Protein AF-A0A7X9UHM3-F1 (afdb_monomer_lite)

Foldseek 3Di:
DWWAKKWKAFLVFQFTQDIRHTDDDPDDDDDPVRVCVVDVSNVVDDVVRIDMDGDGGCPCVVCVVQVWDFGGADNVVRHTDTDHPDPPPPPPPPDPPPDD

Sequence (100 aa):
MQIGAKIYYDTFTGNVIVNIGERSGNVVETTTEQDFVVYTELADRVPDTIDTIQLEFNQFKLDYEAGGVITRIDLETKEPLFSYPNSVQPKTQQEPCPRD

pLDDT: mean 82.2, std 14.28, range [38.94, 94.12]

Secondary structure (DSSP, 8-state):
-EE--EEEEETTT-BEEEEE--EESS--PPPHHHHHHH-HHHHTS-GGGEEEEEPPTTTTHHHHHTT-EEEEE-TTT--EEEE-S---------------

Radius of gyration: 17.75 Å; chains: 1; bounding box: 57×45×25 Å

Structure (mmCIF, N/CA/C/O backbone):
data_AF-A0A7X9UHM3-F1
#
_entry.id   AF-A0A7X9UHM3-F1
#
loop_
_atom_site.group_PDB
_atom_site.id
_atom_site.type_symbol
_atom_site.label_atom_id
_atom_site.label_alt_id
_atom_site.label_comp_id
_atom_site.label_asym_id
_atom_site.label_entity_id
_atom_site.label_seq_id
_atom_site.pdbx_PDB_ins_code
_atom_site.Cartn_x
_atom_site.Cartn_y
_atom_site.Cartn_z
_atom_site.occupancy
_atom_site.B_iso_or_equiv
_atom_site.auth_seq_id
_atom_site.auth_comp_id
_atom_site.auth_asym_id
_atom_site.auth_atom_id
_atom_site.pdbx_PDB_model_num
ATOM 1 N N . MET A 1 1 ? -12.818 15.275 -2.840 1.00 79.62 1 MET A N 1
ATOM 2 C CA . MET A 1 1 ? -12.207 14.472 -1.762 1.00 79.62 1 MET A CA 1
ATOM 3 C C . MET A 1 1 ? -10.779 14.140 -2.162 1.00 79.62 1 MET A C 1
ATOM 5 O O . MET A 1 1 ? -10.509 14.056 -3.358 1.00 79.62 1 MET A O 1
ATOM 9 N N . GLN A 1 2 ? -9.873 14.035 -1.197 1.00 83.06 2 GLN A N 1
ATOM 10 C CA . GLN A 1 2 ? -8.495 13.599 -1.413 1.00 83.06 2 GLN A CA 1
ATOM 11 C C . GLN A 1 2 ? -8.305 12.349 -0.566 1.00 83.06 2 GLN A C 1
ATOM 13 O O . GLN A 1 2 ? -8.513 12.405 0.642 1.00 83.06 2 GLN A O 1
ATOM 18 N N . ILE A 1 3 ? -8.012 11.231 -1.216 1.00 85.50 3 ILE A N 1
ATOM 19 C CA . ILE A 1 3 ? -7.857 9.928 -0.578 1.00 85.50 3 ILE A CA 1
ATOM 20 C C . ILE A 1 3 ? -6.465 9.450 -0.966 1.00 85.50 3 ILE A C 1
ATOM 22 O O . ILE A 1 3 ? -6.157 9.337 -2.158 1.00 85.50 3 ILE A O 1
ATOM 26 N N . GLY A 1 4 ? -5.608 9.238 0.028 1.00 86.88 4 GLY A N 1
ATOM 27 C CA . GLY A 1 4 ? -4.274 8.713 -0.230 1.00 86.88 4 GLY A CA 1
ATOM 28 C C . GLY A 1 4 ? -4.322 7.257 -0.686 1.00 86.88 4 GLY A C 1
ATOM 29 O O . GLY A 1 4 ? -5.384 6.627 -0.744 1.00 86.88 4 GLY A O 1
ATOM 30 N N . ALA A 1 5 ? -3.163 6.727 -1.053 1.00 89.38 5 ALA A N 1
ATOM 31 C CA . ALA A 1 5 ? -3.069 5.359 -1.534 1.00 89.38 5 ALA A CA 1
ATOM 32 C C . ALA A 1 5 ? -3.405 4.366 -0.413 1.00 89.38 5 ALA A C 1
ATOM 34 O O . ALA A 1 5 ? -3.034 4.570 0.744 1.00 89.38 5 ALA A O 1
ATOM 35 N N . LYS A 1 6 ? -4.089 3.281 -0.766 1.00 91.00 6 LYS A N 1
ATOM 36 C CA . LYS A 1 6 ? -4.370 2.176 0.148 1.00 91.00 6 LYS A CA 1
ATOM 37 C C . LYS A 1 6 ? -3.633 0.938 -0.326 1.00 91.00 6 LYS A C 1
ATOM 39 O O . LYS A 1 6 ? -3.758 0.540 -1.483 1.00 91.00 6 LYS A O 1
ATOM 44 N N . ILE A 1 7 ? -2.852 0.339 0.559 1.00 92.12 7 ILE A N 1
ATOM 45 C CA . ILE A 1 7 ? -1.950 -0.750 0.203 1.00 92.12 7 ILE A CA 1
ATOM 46 C C . ILE A 1 7 ? -2.270 -1.950 1.064 1.00 92.12 7 ILE A C 1
ATOM 48 O O 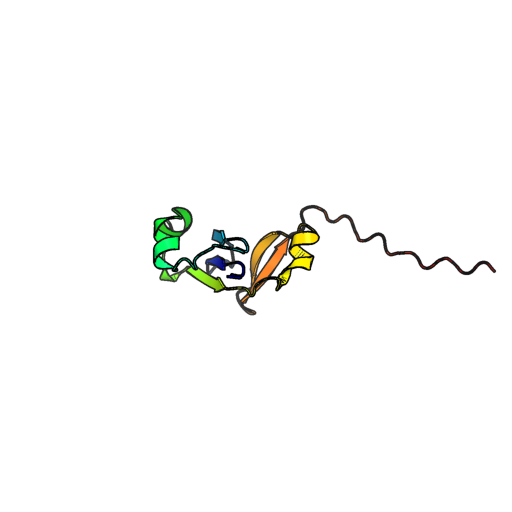. ILE A 1 7 ? -2.127 -1.901 2.283 1.00 92.12 7 ILE A O 1
ATOM 52 N N . TYR A 1 8 ? -2.665 -3.025 0.399 1.00 93.38 8 TYR A N 1
ATOM 53 C CA . TYR A 1 8 ? -2.865 -4.327 1.002 1.00 93.38 8 TYR A CA 1
ATOM 54 C C . TYR A 1 8 ? -1.600 -5.143 0.857 1.00 93.38 8 TYR A C 1
ATOM 56 O O . TYR A 1 8 ? -1.070 -5.294 -0.247 1.00 93.38 8 TYR A O 1
ATOM 64 N N . TYR A 1 9 ? -1.135 -5.694 1.965 1.00 94.12 9 TYR A N 1
ATOM 65 C CA . TYR A 1 9 ? 0.080 -6.482 2.005 1.00 94.12 9 TYR A CA 1
ATOM 66 C C . TYR A 1 9 ? -0.081 -7.684 2.925 1.00 94.12 9 TYR A C 1
ATOM 68 O O . TYR A 1 9 ? -0.918 -7.720 3.824 1.00 94.12 9 TYR A O 1
ATOM 76 N N . ASP A 1 10 ? 0.741 -8.686 2.663 1.00 94.00 10 ASP A N 1
ATOM 77 C CA . ASP A 1 10 ? 0.805 -9.908 3.443 1.00 94.00 10 ASP A CA 1
ATOM 78 C C . ASP A 1 10 ? 1.642 -9.675 4.711 1.00 94.00 10 ASP A C 1
ATOM 80 O O . ASP A 1 10 ? 2.808 -9.280 4.627 1.00 94.00 10 ASP A O 1
ATOM 84 N N . THR A 1 11 ? 1.068 -9.921 5.889 1.00 92.44 11 THR A N 1
ATOM 85 C CA . THR A 1 11 ? 1.718 -9.648 7.185 1.00 92.44 11 THR A CA 1
ATOM 86 C C . THR A 1 11 ? 2.866 -10.592 7.512 1.00 92.44 11 THR A C 1
ATOM 88 O O . THR A 1 11 ? 3.665 -10.290 8.394 1.00 92.44 11 THR A O 1
ATOM 91 N N . PHE A 1 12 ? 2.983 -11.719 6.809 1.00 91.19 12 PHE A N 1
ATOM 92 C CA . PHE A 1 12 ? 4.059 -12.687 7.017 1.00 91.19 12 PHE A CA 1
ATOM 93 C C . PHE A 1 12 ? 5.273 -12.375 6.151 1.00 91.19 12 PHE A C 1
ATOM 95 O O . PHE A 1 12 ? 6.410 -12.600 6.561 1.00 91.19 12 PHE A O 1
ATOM 102 N N . THR A 1 13 ? 5.043 -11.885 4.934 1.00 91.00 13 THR A N 1
ATOM 103 C CA . THR A 1 13 ? 6.100 -11.693 3.930 1.00 91.00 13 THR A CA 1
ATOM 104 C C . THR A 1 13 ? 6.407 -10.234 3.614 1.00 91.00 13 THR A C 1
ATOM 106 O O . THR A 1 13 ? 7.420 -9.963 2.958 1.00 91.00 13 THR A O 1
ATOM 109 N N . GLY A 1 14 ? 5.536 -9.308 4.024 1.00 91.25 14 GLY A N 1
ATOM 110 C CA . GLY A 1 14 ? 5.595 -7.893 3.661 1.00 91.25 14 GLY A CA 1
ATOM 111 C C . GLY A 1 14 ? 5.340 -7.642 2.175 1.00 91.25 14 GLY A C 1
ATOM 112 O O . GLY A 1 14 ? 5.621 -6.558 1.676 1.00 91.25 14 GLY A O 1
ATOM 113 N N . ASN A 1 15 ? 4.866 -8.635 1.418 1.00 93.06 15 ASN A N 1
ATOM 114 C CA . ASN A 1 15 ? 4.624 -8.462 -0.011 1.00 93.06 15 ASN A CA 1
ATOM 115 C C . ASN A 1 15 ? 3.324 -7.704 -0.243 1.00 93.06 15 ASN A C 1
ATOM 117 O O . ASN A 1 15 ? 2.284 -8.080 0.297 1.00 93.06 15 ASN A O 1
ATOM 121 N N . VAL A 1 16 ? 3.383 -6.671 -1.083 1.00 93.00 16 VAL A N 1
ATOM 122 C CA . VAL A 1 16 ? 2.182 -5.966 -1.529 1.00 93.00 16 VAL A CA 1
ATOM 123 C C . VAL A 1 16 ? 1.371 -6.896 -2.423 1.00 93.00 16 VAL A C 1
ATOM 125 O O . VAL A 1 16 ? 1.894 -7.461 -3.381 1.00 93.00 16 VAL A O 1
ATOM 128 N N . ILE A 1 17 ? 0.098 -7.055 -2.078 1.00 93.12 17 ILE A N 1
ATOM 129 C CA . ILE A 1 17 ? -0.879 -7.862 -2.809 1.00 93.12 17 ILE A CA 1
ATOM 130 C C . ILE A 1 17 ? -1.660 -6.943 -3.743 1.00 93.12 17 ILE A C 1
ATOM 132 O O . ILE A 1 17 ? -1.683 -7.159 -4.946 1.00 93.12 17 ILE A O 1
ATOM 136 N N . VAL A 1 18 ? -2.254 -5.879 -3.193 1.00 92.19 18 VAL A N 1
ATOM 137 C CA . VAL A 1 18 ? -3.029 -4.902 -3.964 1.00 92.19 18 VAL A CA 1
ATOM 138 C C . VAL A 1 18 ? -2.577 -3.499 -3.603 1.00 92.19 18 VAL A C 1
ATOM 140 O O . VAL A 1 18 ? -2.554 -3.120 -2.433 1.00 92.19 18 VAL A O 1
ATOM 143 N N . ASN A 1 19 ? -2.260 -2.705 -4.623 1.00 90.38 19 ASN A N 1
ATOM 144 C CA . ASN A 1 19 ? -1.990 -1.282 -4.478 1.00 90.38 19 ASN A CA 1
ATOM 145 C C . ASN A 1 19 ? -3.132 -0.479 -5.106 1.00 90.38 19 ASN A C 1
ATOM 147 O O . ASN A 1 19 ? -3.307 -0.456 -6.326 1.00 90.38 19 ASN A O 1
ATOM 151 N N . ILE A 1 20 ? -3.903 0.191 -4.257 1.00 88.75 20 ILE A N 1
ATOM 152 C CA . ILE A 1 20 ? -4.891 1.176 -4.662 1.00 88.75 20 ILE A CA 1
ATOM 153 C C . ILE A 1 20 ? -4.192 2.531 -4.661 1.00 88.75 20 ILE A C 1
ATOM 155 O O . ILE A 1 20 ? -4.017 3.144 -3.609 1.00 88.75 20 ILE A O 1
ATOM 159 N N . GLY A 1 21 ? -3.795 2.994 -5.846 1.00 83.94 21 GLY A N 1
ATOM 160 C CA . GLY A 1 21 ? -3.155 4.299 -6.010 1.00 83.94 21 GLY A CA 1
ATOM 161 C C . GLY A 1 21 ? -4.005 5.463 -5.487 1.00 83.94 21 GLY A C 1
ATOM 162 O O . GLY A 1 21 ? -5.203 5.327 -5.226 1.00 83.94 21 GLY A O 1
ATOM 163 N N . GLU A 1 22 ? -3.375 6.628 -5.347 1.00 86.00 22 GLU A N 1
ATOM 164 C CA . GLU A 1 22 ? -4.020 7.834 -4.823 1.00 86.00 22 GLU A CA 1
ATOM 165 C C . GLU A 1 22 ? -5.223 8.257 -5.676 1.00 86.00 22 GLU A C 1
ATOM 167 O O . GLU A 1 22 ? -5.203 8.211 -6.910 1.00 86.00 22 GLU A O 1
ATOM 172 N N . ARG A 1 23 ? -6.290 8.703 -5.012 1.00 84.81 23 ARG A N 1
ATOM 173 C CA . ARG A 1 23 ? -7.550 9.082 -5.654 1.00 84.81 23 ARG A CA 1
ATOM 174 C C . ARG A 1 23 ? -7.908 10.512 -5.269 1.00 84.81 23 ARG A C 1
ATOM 176 O O . ARG A 1 23 ? -7.959 10.873 -4.095 1.00 84.81 23 ARG A O 1
ATOM 183 N N . SER A 1 24 ? -8.206 11.341 -6.265 1.00 85.25 24 SER A N 1
ATOM 184 C CA . SER A 1 24 ? -8.608 12.733 -6.048 1.00 85.25 24 SER A CA 1
ATOM 185 C C . SER A 1 24 ? -9.807 13.124 -6.908 1.00 85.25 24 SER A C 1
ATOM 187 O O . SER A 1 24 ? -10.092 12.518 -7.939 1.00 85.25 24 SER A O 1
ATOM 189 N N . GLY A 1 25 ? -10.544 14.140 -6.454 1.00 83.88 25 GLY A N 1
ATOM 190 C CA . GLY A 1 25 ? -11.720 14.659 -7.153 1.00 83.88 25 GLY A CA 1
ATOM 191 C C . GLY A 1 25 ? -13.023 14.077 -6.613 1.00 83.88 25 GLY A C 1
ATOM 192 O O . GLY A 1 25 ? -13.279 14.156 -5.406 1.00 83.88 25 GLY A O 1
ATOM 193 N N . ASN A 1 26 ? -13.858 13.533 -7.502 1.00 81.19 26 ASN A N 1
ATOM 194 C CA . ASN A 1 26 ? -15.171 12.967 -7.177 1.00 81.19 26 ASN A CA 1
ATOM 195 C C . ASN A 1 26 ? -15.074 11.462 -6.880 1.00 81.19 26 ASN A C 1
ATOM 197 O O . ASN A 1 26 ? -15.693 10.633 -7.542 1.00 81.19 26 ASN A O 1
ATOM 201 N N . VAL A 1 27 ? -14.210 11.127 -5.927 1.00 79.19 27 VAL A N 1
ATOM 202 C CA . VAL A 1 27 ? -13.900 9.755 -5.518 1.00 79.19 27 VAL A CA 1
ATOM 203 C C . VAL A 1 27 ? -14.519 9.475 -4.154 1.00 79.19 27 VAL A C 1
ATOM 205 O O . VAL A 1 27 ? -14.646 10.385 -3.334 1.00 79.19 27 VAL A O 1
ATOM 208 N N . VAL A 1 28 ? -14.906 8.223 -3.930 1.00 80.31 28 VAL A N 1
ATOM 209 C CA . VAL A 1 28 ? -15.454 7.739 -2.659 1.00 80.31 28 VAL A CA 1
ATOM 210 C C . VAL A 1 28 ? -14.453 6.762 -2.061 1.00 80.31 28 VAL A C 1
ATOM 212 O O . VAL A 1 28 ? -13.836 5.981 -2.789 1.00 80.31 28 VAL A O 1
ATOM 215 N N . GLU A 1 29 ? -14.272 6.831 -0.746 1.00 77.88 29 GLU A N 1
ATOM 216 C CA . GLU A 1 29 ? -13.469 5.855 -0.019 1.00 77.88 29 GLU A CA 1
ATOM 217 C C . GLU A 1 29 ? -14.153 4.490 -0.098 1.00 77.88 29 GLU A C 1
ATOM 219 O O . GLU A 1 29 ? -15.306 4.339 0.306 1.00 77.88 29 GLU A O 1
ATOM 224 N N . THR A 1 30 ? -13.461 3.509 -0.674 1.00 81.62 30 THR A N 1
ATOM 225 C CA . THR A 1 30 ? -13.920 2.121 -0.655 1.00 81.62 30 THR A CA 1
ATOM 226 C C . THR A 1 30 ? -13.610 1.521 0.707 1.00 81.62 30 THR A C 1
ATOM 228 O O . THR A 1 30 ? -12.556 1.792 1.290 1.00 81.62 30 THR A O 1
ATOM 231 N N . THR A 1 31 ? -14.527 0.720 1.245 1.00 86.88 31 THR A N 1
ATOM 232 C CA . THR A 1 31 ? -14.254 -0.029 2.476 1.00 86.88 31 THR A CA 1
ATOM 233 C C . THR A 1 31 ? -13.412 -1.258 2.163 1.00 86.88 31 THR A C 1
ATOM 235 O O . THR A 1 31 ? -13.457 -1.788 1.053 1.00 86.88 31 THR A O 1
ATOM 238 N N . THR A 1 32 ? -12.681 -1.755 3.162 1.00 84.56 32 THR A N 1
ATOM 239 C CA . THR A 1 32 ? -11.897 -2.987 3.020 1.00 84.56 32 THR A CA 1
ATOM 240 C C . THR A 1 32 ? -12.749 -4.145 2.509 1.00 84.56 32 THR A C 1
ATOM 242 O O . THR A 1 32 ? -12.340 -4.842 1.594 1.00 84.56 32 THR A O 1
ATOM 245 N N . GLU A 1 33 ? -13.974 -4.303 3.006 1.00 86.06 33 GLU A N 1
ATOM 246 C CA . GLU A 1 33 ? -14.888 -5.350 2.536 1.00 86.06 33 GLU A CA 1
ATOM 247 C C . GLU A 1 33 ? -15.209 -5.230 1.039 1.00 86.06 33 GLU A C 1
ATOM 249 O O . GLU A 1 33 ? -15.211 -6.234 0.331 1.00 86.06 33 GLU A O 1
ATOM 254 N N . GLN A 1 34 ? -15.438 -4.013 0.531 1.00 88.00 34 GLN A N 1
ATOM 255 C CA . GLN A 1 34 ? -15.648 -3.800 -0.903 1.00 88.00 34 GLN A CA 1
ATOM 256 C C . GLN A 1 34 ? -14.392 -4.126 -1.706 1.00 88.00 34 GLN A C 1
ATOM 258 O O . GLN A 1 34 ? -14.489 -4.771 -2.747 1.00 88.00 34 GLN A O 1
ATOM 263 N N . ASP A 1 35 ? -13.224 -3.715 -1.217 1.00 87.75 35 ASP A N 1
ATOM 264 C CA . ASP A 1 35 ? -11.949 -3.997 -1.871 1.00 87.75 35 ASP A CA 1
ATOM 265 C C . ASP A 1 35 ? -11.707 -5.524 -1.946 1.00 87.75 35 ASP A C 1
ATOM 267 O O . ASP A 1 35 ? -11.387 -6.038 -3.015 1.00 87.75 35 ASP A O 1
ATOM 271 N N . PHE A 1 36 ? -11.986 -6.286 -0.883 1.00 87.31 36 PHE A N 1
ATOM 272 C CA . PHE A 1 36 ? -11.889 -7.757 -0.885 1.00 87.31 36 PHE A CA 1
ATOM 273 C C . PHE A 1 36 ? -12.841 -8.442 -1.877 1.00 87.31 36 PHE A C 1
ATOM 275 O O . PHE A 1 36 ? -12.522 -9.507 -2.402 1.00 87.31 36 PHE A O 1
ATOM 282 N N . VAL A 1 37 ? -14.005 -7.847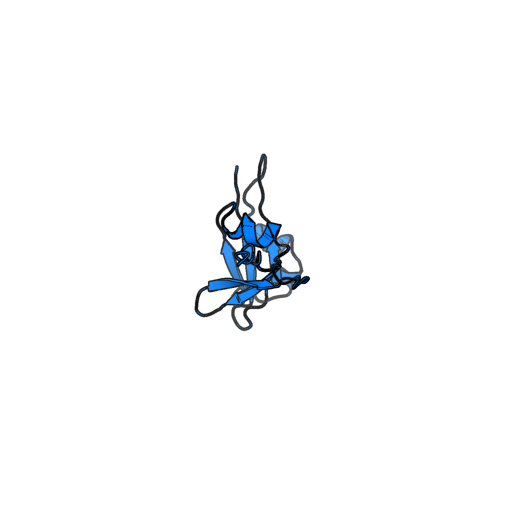 -2.152 1.00 88.56 37 VAL A N 1
ATOM 283 C CA . VAL A 1 37 ? -14.951 -8.363 -3.157 1.00 88.56 37 VAL A CA 1
ATOM 284 C C . VAL A 1 37 ? -14.489 -8.035 -4.578 1.00 88.56 37 VAL A C 1
ATOM 286 O O . VAL A 1 37 ? -14.702 -8.828 -5.495 1.00 88.56 37 VA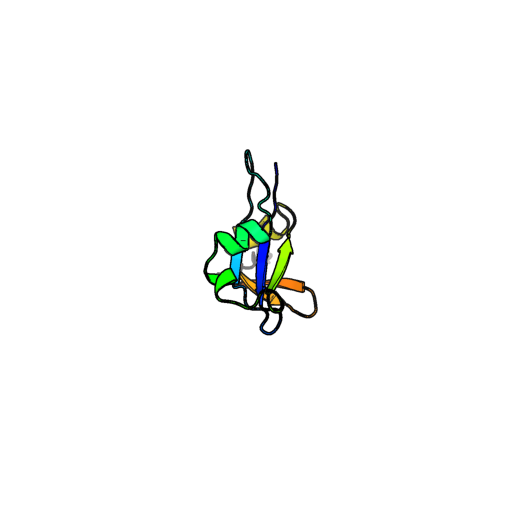L A O 1
ATOM 289 N N . VAL A 1 38 ? -13.875 -6.868 -4.777 1.00 89.50 38 VAL A N 1
ATOM 290 C CA . VAL A 1 38 ? -13.428 -6.393 -6.094 1.00 89.50 38 VAL A CA 1
ATOM 291 C C . VAL A 1 38 ? -12.125 -7.068 -6.527 1.00 89.50 38 VAL A C 1
ATOM 293 O O . VAL A 1 38 ? -11.994 -7.443 -7.692 1.00 89.50 38 VAL A O 1
ATOM 296 N N . TYR A 1 39 ? -11.165 -7.232 -5.615 1.00 89.88 39 TYR A N 1
ATOM 297 C CA . TYR A 1 39 ? -9.847 -7.781 -5.922 1.00 89.88 39 TYR A CA 1
ATOM 298 C C . TYR A 1 39 ? -9.767 -9.265 -5.569 1.00 89.88 39 TYR A C 1
ATOM 300 O O . TYR A 1 39 ? -9.635 -9.648 -4.407 1.00 89.88 39 TYR A O 1
ATOM 308 N N . THR A 1 40 ? -9.759 -10.114 -6.597 1.00 89.06 40 THR A N 1
ATOM 309 C CA . THR A 1 40 ? -9.631 -11.570 -6.433 1.00 89.06 40 THR A CA 1
ATOM 310 C C . THR A 1 40 ? -8.336 -11.970 -5.720 1.00 89.06 40 THR A C 1
ATOM 312 O O . THR A 1 40 ? -8.326 -12.957 -4.999 1.00 89.06 40 THR A O 1
ATOM 315 N N . GLU A 1 41 ? -7.264 -11.185 -5.856 1.00 90.12 41 GLU A N 1
ATOM 316 C CA . GLU A 1 41 ? -5.983 -11.422 -5.172 1.00 90.12 41 GLU A CA 1
ATOM 317 C C . GLU A 1 41 ? -6.101 -11.353 -3.643 1.00 90.12 41 GLU A C 1
ATOM 319 O O . GLU A 1 41 ? -5.393 -12.070 -2.939 1.00 90.12 41 GLU A O 1
ATOM 324 N N . LEU A 1 42 ? -7.014 -10.524 -3.124 1.00 89.06 42 LEU A N 1
ATOM 325 C CA . LEU A 1 42 ? -7.327 -10.479 -1.694 1.00 89.06 42 LEU A CA 1
ATOM 326 C C . LEU A 1 42 ? -8.218 -11.653 -1.292 1.00 89.06 42 LEU A C 1
ATOM 328 O O . LEU A 1 42 ? -8.015 -12.236 -0.232 1.00 89.06 42 LEU A O 1
ATOM 332 N N . ALA A 1 43 ? -9.174 -12.022 -2.148 1.00 86.50 43 ALA A N 1
ATOM 333 C CA . ALA A 1 43 ? -10.089 -13.135 -1.901 1.00 86.50 43 ALA A CA 1
ATOM 334 C C . ALA A 1 43 ? -9.403 -14.515 -1.925 1.00 86.50 43 ALA A C 1
ATOM 336 O O . ALA A 1 43 ? -9.867 -15.435 -1.256 1.00 86.50 43 ALA A O 1
ATOM 337 N N . ASP A 1 44 ? -8.310 -14.667 -2.677 1.00 88.44 44 ASP A N 1
ATOM 338 C CA . ASP A 1 44 ? -7.504 -15.897 -2.730 1.00 88.44 44 ASP A CA 1
ATOM 339 C C . ASP A 1 44 ? -6.653 -16.101 -1.460 1.00 88.44 44 ASP A C 1
ATOM 341 O O . ASP A 1 44 ? -6.151 -17.192 -1.185 1.00 88.44 44 ASP A O 1
ATOM 345 N N . ARG A 1 45 ? -6.497 -15.049 -0.649 1.00 88.56 45 ARG A N 1
ATOM 346 C CA . ARG A 1 45 ? -5.685 -15.036 0.569 1.00 88.56 45 ARG A CA 1
ATOM 347 C C . ARG A 1 45 ? -6.553 -15.087 1.822 1.00 88.56 45 ARG A C 1
ATOM 349 O O . ARG A 1 45 ? -7.751 -14.820 1.812 1.00 88.56 45 ARG A O 1
ATOM 356 N N . VAL A 1 46 ? -5.923 -15.436 2.941 1.00 87.50 46 VAL A N 1
ATOM 357 C CA . VAL A 1 46 ? -6.598 -15.466 4.239 1.00 87.50 46 VAL A CA 1
ATOM 358 C C . VAL A 1 46 ? -6.677 -14.030 4.774 1.00 87.50 46 VAL A C 1
ATOM 360 O O . VAL A 1 46 ? -5.641 -13.389 4.912 1.00 87.50 46 VAL A O 1
ATOM 363 N N . PRO A 1 47 ? -7.865 -13.501 5.111 1.00 84.69 47 PRO A N 1
ATOM 364 C CA . PRO A 1 47 ? -8.008 -12.112 5.559 1.00 84.69 47 PRO A CA 1
ATOM 365 C C . PRO A 1 47 ? -7.232 -11.816 6.850 1.00 84.69 47 PRO A C 1
ATOM 367 O O . PRO A 1 47 ? -6.774 -10.700 7.040 1.00 84.69 47 PRO A O 1
ATOM 370 N N . ASP A 1 48 ? -7.024 -12.826 7.699 1.00 88.88 48 ASP A N 1
ATOM 371 C CA . ASP A 1 48 ? -6.221 -12.731 8.928 1.00 88.88 48 ASP A CA 1
ATOM 372 C C . ASP A 1 48 ? -4.717 -12.514 8.650 1.00 88.88 48 ASP A C 1
ATOM 374 O O . ASP A 1 48 ? -3.972 -12.037 9.501 1.00 88.88 48 ASP A O 1
ATOM 378 N N . THR A 1 49 ? -4.256 -12.849 7.438 1.00 91.00 49 THR A N 1
ATOM 379 C CA . THR A 1 49 ? -2.854 -12.711 7.012 1.00 91.00 49 THR A CA 1
ATOM 380 C C . THR A 1 49 ? -2.616 -11.461 6.167 1.00 91.00 49 THR A C 1
ATOM 382 O O . THR A 1 49 ? -1.516 -11.274 5.644 1.00 91.00 49 THR A O 1
ATOM 385 N N . ILE A 1 50 ? -3.642 -10.630 5.980 1.00 92.00 50 ILE A N 1
ATOM 386 C CA . ILE A 1 50 ? -3.586 -9.414 5.175 1.00 92.00 50 ILE A CA 1
ATOM 387 C C . ILE A 1 50 ? -3.808 -8.222 6.092 1.00 92.00 50 ILE A C 1
ATOM 389 O O . ILE A 1 50 ? -4.774 -8.178 6.849 1.00 92.00 50 ILE A O 1
ATOM 393 N N . ASP A 1 51 ? -2.946 -7.224 5.969 1.00 92.38 51 ASP A N 1
ATOM 394 C CA . ASP A 1 51 ? -3.118 -5.935 6.630 1.00 92.38 51 ASP A CA 1
ATOM 395 C C . ASP A 1 51 ? -3.157 -4.829 5.569 1.00 92.38 51 ASP A C 1
ATOM 397 O O . ASP A 1 51 ? -2.829 -5.039 4.393 1.00 92.38 51 ASP A O 1
ATOM 401 N N . THR A 1 52 ? -3.652 -3.662 5.963 1.00 91.12 52 THR A N 1
ATOM 402 C CA . THR A 1 52 ? -3.871 -2.537 5.064 1.00 91.12 52 THR A CA 1
ATOM 403 C C . THR A 1 52 ? -3.297 -1.273 5.665 1.00 91.12 52 THR A C 1
ATOM 405 O O . THR A 1 52 ? -3.638 -0.869 6.773 1.00 91.12 52 THR A O 1
ATOM 408 N N . ILE A 1 53 ? -2.484 -0.585 4.876 1.00 91.25 53 ILE A N 1
ATOM 409 C CA . ILE A 1 53 ? -1.977 0.737 5.217 1.00 91.25 53 ILE A CA 1
ATOM 410 C C . ILE A 1 53 ? -2.698 1.762 4.352 1.00 91.25 53 ILE A C 1
ATOM 412 O O . ILE A 1 53 ? -2.681 1.688 3.122 1.00 91.25 53 ILE A O 1
ATOM 416 N N . GLN A 1 54 ? -3.340 2.719 5.016 1.00 89.19 54 GLN A N 1
ATOM 417 C CA . GLN A 1 54 ? -3.903 3.902 4.384 1.00 89.19 54 GLN A CA 1
ATOM 418 C C . GLN A 1 54 ? -2.874 5.026 4.491 1.00 89.19 54 GLN A C 1
ATOM 420 O O . GLN A 1 54 ? -2.577 5.499 5.585 1.00 89.19 54 GLN A O 1
ATOM 425 N N . LEU A 1 55 ? -2.328 5.432 3.351 1.00 89.19 55 LEU A N 1
ATOM 426 C CA . LEU A 1 55 ? -1.394 6.546 3.257 1.00 89.19 55 LEU A CA 1
ATOM 427 C C . LEU A 1 55 ? -2.152 7.867 3.171 1.00 89.19 55 LEU A C 1
ATOM 429 O O . LEU A 1 55 ? -3.317 7.907 2.752 1.00 89.19 55 LEU A O 1
ATOM 433 N N . GLU A 1 56 ? -1.483 8.953 3.549 1.00 88.62 56 GLU A N 1
ATOM 434 C CA . GLU A 1 56 ? -2.007 10.299 3.350 1.00 88.62 56 GLU A CA 1
ATOM 435 C C . GLU A 1 56 ? -1.865 10.729 1.885 1.00 88.62 56 GLU A C 1
ATOM 437 O O . GLU A 1 56 ? -0.958 10.313 1.159 1.00 88.62 56 GLU A O 1
ATOM 44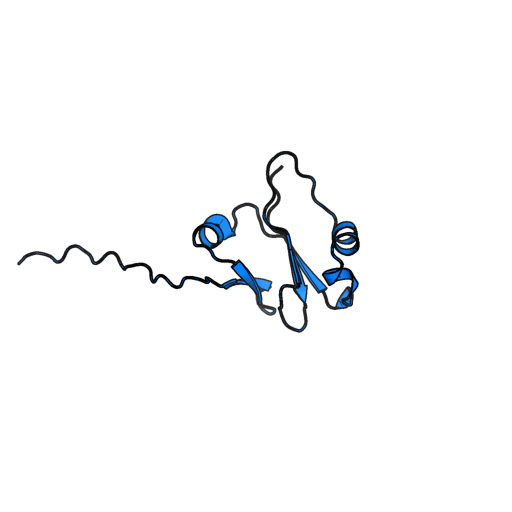2 N N . PHE A 1 57 ? -2.788 11.577 1.430 1.00 86.12 57 PHE A N 1
ATOM 443 C CA . PHE A 1 57 ? -2.738 12.121 0.077 1.00 86.12 57 PHE A CA 1
ATOM 444 C C . PHE A 1 57 ? -1.501 13.012 -0.096 1.00 86.12 57 PHE A C 1
ATOM 446 O O . PHE A 1 57 ? -1.266 13.919 0.700 1.00 86.12 57 PHE A O 1
ATOM 453 N N . ASN A 1 58 ? -0.734 12.777 -1.158 1.00 85.81 58 ASN A N 1
ATOM 454 C CA . ASN A 1 58 ? 0.579 13.354 -1.445 1.00 85.81 58 ASN A CA 1
ATOM 455 C C . ASN A 1 58 ? 1.705 13.000 -0.457 1.00 85.81 58 ASN A C 1
ATOM 457 O O . ASN A 1 58 ? 2.772 13.607 -0.556 1.00 85.81 58 ASN A O 1
ATOM 461 N N . GLN A 1 59 ? 1.537 12.026 0.447 1.00 86.81 59 GLN A N 1
ATOM 462 C CA . GLN A 1 59 ? 2.591 11.662 1.410 1.00 86.81 59 GLN A CA 1
ATOM 463 C C . GLN A 1 59 ? 3.903 11.259 0.719 1.00 86.81 59 GLN A C 1
ATOM 465 O O . GLN A 1 59 ? 4.978 11.667 1.145 1.00 86.81 59 GLN A O 1
ATOM 470 N N . PHE A 1 60 ? 3.799 10.521 -0.390 1.00 86.31 60 PHE A N 1
ATOM 471 C CA . PHE A 1 60 ? 4.936 10.034 -1.181 1.00 86.31 60 PHE A CA 1
ATOM 472 C C . PHE A 1 60 ? 4.907 10.545 -2.622 1.00 86.31 60 PHE A C 1
ATOM 474 O O . PHE A 1 60 ? 5.369 9.881 -3.550 1.00 86.31 60 PHE A O 1
ATOM 481 N N . LYS A 1 61 ? 4.339 11.739 -2.831 1.00 85.62 61 LYS A N 1
ATOM 482 C CA . LYS A 1 61 ? 4.204 12.342 -4.164 1.00 85.62 61 LYS A CA 1
ATOM 483 C C . LYS A 1 61 ? 5.544 12.383 -4.906 1.00 85.62 61 LYS A C 1
ATOM 485 O O . LYS A 1 61 ? 5.603 12.025 -6.076 1.00 85.62 61 LYS A O 1
ATOM 490 N N . LEU A 1 62 ? 6.612 12.782 -4.209 1.00 85.44 62 LEU A N 1
ATOM 491 C CA . LEU A 1 62 ? 7.959 12.884 -4.778 1.00 85.44 62 LEU A CA 1
ATOM 492 C C . LEU A 1 62 ? 8.504 11.524 -5.225 1.00 85.44 62 LEU A C 1
ATOM 494 O O . LEU A 1 62 ? 9.109 11.439 -6.291 1.00 85.44 62 LEU A O 1
ATOM 498 N N . ASP A 1 63 ? 8.264 10.468 -4.449 1.00 86.75 63 ASP A N 1
ATOM 499 C CA . ASP A 1 63 ? 8.704 9.116 -4.790 1.00 86.75 63 ASP A CA 1
ATOM 500 C C . ASP A 1 63 ? 7.977 8.590 -6.020 1.00 86.75 63 ASP A C 1
ATOM 502 O O . ASP A 1 63 ? 8.622 8.102 -6.947 1.00 86.75 63 ASP A O 1
ATOM 506 N N . TYR A 1 64 ? 6.656 8.764 -6.085 1.00 83.69 64 TYR A N 1
ATOM 507 C CA . TYR A 1 64 ? 5.877 8.409 -7.270 1.00 83.69 64 TYR A CA 1
ATOM 508 C C . TYR A 1 64 ? 6.283 9.230 -8.503 1.00 83.69 64 TYR A C 1
ATOM 510 O O . TYR A 1 64 ? 6.415 8.671 -9.592 1.00 83.69 64 TYR A O 1
ATOM 518 N N . GLU A 1 65 ? 6.544 10.535 -8.351 1.00 85.38 65 GLU A N 1
ATOM 519 C CA . GLU A 1 65 ? 7.052 11.402 -9.428 1.00 85.38 65 GLU A CA 1
ATOM 520 C C . GLU A 1 65 ? 8.449 10.980 -9.906 1.00 85.38 65 GLU A C 1
ATOM 522 O O . GLU A 1 65 ? 8.748 11.072 -11.097 1.00 85.38 65 GLU A O 1
ATOM 527 N N . ALA A 1 66 ? 9.285 10.458 -9.006 1.00 84.88 66 ALA A N 1
ATOM 528 C CA . ALA A 1 66 ? 10.577 9.861 -9.336 1.00 84.88 66 ALA A CA 1
ATOM 529 C C . ALA A 1 66 ? 10.453 8.469 -9.995 1.00 84.88 66 ALA A C 1
ATOM 531 O O . ALA A 1 66 ? 11.463 7.871 -10.371 1.00 84.88 66 ALA A O 1
ATOM 532 N N . GLY A 1 67 ? 9.233 7.950 -10.162 1.00 83.81 67 GLY A N 1
ATOM 533 C CA . GLY A 1 67 ? 8.959 6.625 -10.718 1.00 83.81 67 GLY A CA 1
ATOM 534 C C . GLY A 1 67 ? 9.099 5.490 -9.704 1.00 83.81 67 GLY A C 1
ATOM 535 O O . GLY A 1 67 ? 9.240 4.335 -10.100 1.00 83.81 67 GLY A O 1
ATOM 536 N N . GLY A 1 68 ? 9.089 5.806 -8.411 1.00 86.25 68 GLY A N 1
ATOM 537 C CA . GLY A 1 68 ? 9.052 4.839 -7.327 1.00 86.25 68 GLY A CA 1
ATOM 538 C C . GLY A 1 68 ? 7.727 4.086 -7.305 1.00 86.25 68 GLY A C 1
ATOM 539 O O . GLY A 1 68 ? 6.650 4.668 -7.422 1.00 86.25 68 GLY A O 1
ATOM 540 N N . VAL A 1 69 ? 7.810 2.772 -7.137 1.00 86.50 69 VAL A N 1
ATOM 541 C CA . VAL A 1 69 ? 6.659 1.877 -7.036 1.00 86.50 69 VAL A CA 1
ATOM 542 C C . VAL A 1 69 ? 6.766 1.099 -5.739 1.00 86.50 69 VAL A C 1
ATOM 544 O O . VAL A 1 69 ? 7.796 0.490 -5.458 1.00 86.50 69 VAL A O 1
ATOM 547 N N . ILE A 1 70 ? 5.702 1.094 -4.944 1.00 88.88 70 ILE A N 1
ATOM 548 C CA . ILE A 1 70 ? 5.687 0.343 -3.690 1.00 88.88 70 ILE A CA 1
ATOM 549 C C . ILE A 1 70 ? 5.553 -1.137 -4.024 1.00 88.88 70 ILE A C 1
ATOM 551 O O . ILE A 1 70 ? 4.551 -1.568 -4.593 1.00 88.88 70 ILE A O 1
ATOM 555 N N . THR A 1 71 ? 6.583 -1.901 -3.677 1.00 89.50 71 THR A N 1
ATOM 556 C CA . THR A 1 71 ? 6.652 -3.343 -3.964 1.00 89.50 71 THR A CA 1
ATOM 557 C C . THR A 1 71 ? 6.498 -4.184 -2.705 1.00 89.50 71 THR A C 1
ATOM 559 O O . THR A 1 71 ? 6.001 -5.308 -2.763 1.00 89.50 71 THR A O 1
ATOM 562 N N . ARG A 1 72 ? 6.907 -3.639 -1.557 1.00 91.94 72 ARG A N 1
ATOM 563 C CA . ARG A 1 72 ? 6.868 -4.302 -0.253 1.00 91.94 72 ARG A CA 1
ATOM 564 C C . ARG A 1 72 ? 6.524 -3.309 0.846 1.00 91.94 72 ARG A C 1
ATOM 566 O O . ARG A 1 72 ? 6.665 -2.108 0.654 1.00 91.94 72 ARG A O 1
ATOM 573 N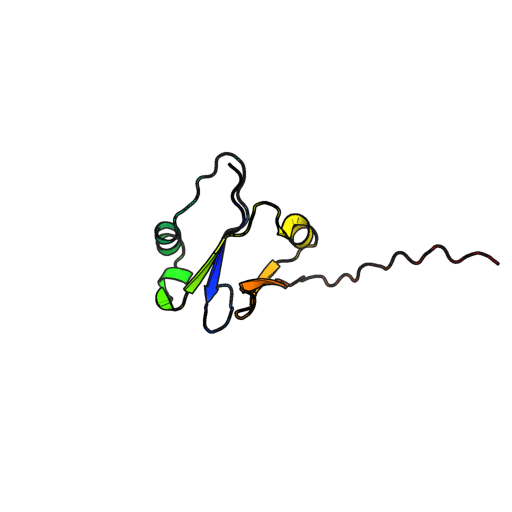 N . ILE A 1 73 ? 6.092 -3.828 1.982 1.00 93.62 73 ILE A N 1
ATOM 574 C CA . ILE A 1 73 ? 5.906 -3.109 3.236 1.00 93.62 73 ILE A CA 1
ATOM 575 C C . ILE A 1 73 ? 6.882 -3.691 4.253 1.00 93.62 73 ILE A C 1
ATOM 577 O O . ILE A 1 73 ? 7.017 -4.913 4.365 1.00 93.62 73 ILE A O 1
ATOM 581 N N . ASP A 1 74 ? 7.553 -2.817 4.990 1.00 93.06 74 ASP A N 1
ATOM 582 C CA . ASP A 1 74 ? 8.351 -3.207 6.140 1.00 93.06 74 ASP A CA 1
ATOM 583 C C . ASP A 1 74 ? 7.432 -3.596 7.306 1.00 93.06 74 ASP A C 1
ATOM 585 O O . ASP A 1 74 ? 6.571 -2.822 7.719 1.00 93.06 74 ASP A O 1
ATOM 589 N N . LEU A 1 75 ? 7.574 -4.816 7.821 1.00 90.44 75 LEU A N 1
ATOM 590 C CA . LEU A 1 75 ? 6.688 -5.340 8.864 1.00 90.44 75 LEU A CA 1
ATOM 591 C C . LEU A 1 75 ? 7.000 -4.770 10.255 1.00 90.44 75 LEU A C 1
ATOM 593 O O . LEU A 1 75 ? 6.123 -4.792 11.120 1.00 90.44 75 LEU A O 1
ATOM 597 N N . GLU A 1 76 ? 8.219 -4.270 10.481 1.00 89.44 76 GLU A N 1
ATOM 598 C CA . GLU A 1 76 ? 8.614 -3.676 11.759 1.00 89.44 76 GLU A CA 1
ATOM 599 C C . GLU A 1 76 ? 8.146 -2.224 11.851 1.00 89.44 76 GLU A C 1
ATOM 601 O O . GLU A 1 76 ? 7.534 -1.838 12.849 1.00 89.44 76 GLU A O 1
ATOM 606 N N . THR A 1 77 ? 8.389 -1.424 10.808 1.00 89.62 77 THR A N 1
ATOM 607 C CA . THR A 1 77 ? 8.026 0.004 10.803 1.00 89.62 77 THR A CA 1
ATOM 608 C C . THR A 1 77 ? 6.636 0.279 10.238 1.00 89.62 77 THR A C 1
ATOM 610 O O . THR A 1 77 ? 6.085 1.352 10.478 1.00 89.62 77 THR A O 1
ATOM 613 N N . LYS A 1 78 ? 6.036 -0.695 9.539 1.00 86.75 78 LYS A N 1
ATOM 614 C CA . LYS A 1 78 ? 4.791 -0.544 8.763 1.00 86.75 78 LYS A CA 1
ATOM 615 C C . LYS A 1 78 ? 4.897 0.533 7.684 1.00 86.75 78 LYS A C 1
ATOM 617 O O . LYS A 1 78 ? 3.917 1.212 7.380 1.00 86.75 78 LYS A O 1
ATOM 622 N N . GLU A 1 79 ? 6.079 0.683 7.093 1.00 89.94 79 GLU A N 1
ATOM 623 C CA . GLU A 1 79 ? 6.327 1.667 6.042 1.00 89.94 79 GLU A CA 1
ATOM 624 C C . GLU A 1 79 ? 6.438 1.019 4.656 1.00 89.94 79 GLU A C 1
ATOM 626 O O . GLU A 1 79 ? 6.991 -0.075 4.509 1.00 89.94 79 GLU A O 1
ATOM 631 N N . PRO A 1 80 ? 5.928 1.681 3.606 1.00 90.88 80 PRO A N 1
ATOM 632 C CA . PRO A 1 80 ? 6.076 1.203 2.243 1.00 90.88 80 PRO A CA 1
ATOM 633 C C . PRO A 1 80 ? 7.506 1.335 1.716 1.00 90.88 80 PRO A C 1
ATOM 635 O O . PRO A 1 80 ? 8.118 2.399 1.752 1.00 90.88 80 PRO A O 1
ATOM 638 N N . LEU A 1 81 ? 8.008 0.246 1.138 1.00 90.69 81 LEU A N 1
ATOM 639 C CA . LEU A 1 81 ? 9.296 0.170 0.463 1.00 90.69 81 LEU A CA 1
ATOM 640 C C . LEU A 1 81 ? 9.120 0.420 -1.038 1.00 90.69 81 LEU A C 1
ATOM 642 O O . LEU A 1 81 ? 8.551 -0.394 -1.783 1.00 90.69 81 LEU A O 1
ATOM 646 N N . PHE A 1 82 ? 9.652 1.556 -1.480 1.00 88.88 82 PHE A N 1
ATOM 647 C CA . PHE A 1 82 ? 9.673 1.960 -2.879 1.00 88.88 82 PHE A CA 1
ATOM 648 C C . PHE A 1 82 ? 10.799 1.261 -3.641 1.00 88.88 82 PHE A C 1
ATOM 650 O O . PHE A 1 82 ? 11.941 1.168 -3.192 1.00 88.88 82 PHE A O 1
ATOM 657 N N . SER A 1 83 ? 10.469 0.789 -4.836 1.00 88.25 83 SER A N 1
ATOM 658 C CA . SER A 1 83 ? 11.406 0.283 -5.827 1.00 88.25 83 SER A CA 1
ATOM 659 C C . SER A 1 83 ? 11.393 1.208 -7.035 1.00 88.25 83 SER A C 1
ATOM 661 O O . SER A 1 83 ? 10.330 1.543 -7.555 1.00 88.25 83 SER A O 1
ATOM 663 N N . TYR A 1 84 ? 12.573 1.620 -7.487 1.00 85.81 84 TYR A N 1
ATOM 664 C CA . TYR A 1 84 ? 12.726 2.534 -8.613 1.00 85.81 84 TYR A CA 1
ATOM 665 C C . TYR A 1 84 ? 13.302 1.729 -9.787 1.00 85.81 84 TYR A C 1
ATOM 667 O O . TYR A 1 84 ? 14.476 1.353 -9.744 1.00 85.81 84 TYR A O 1
ATOM 675 N N . PRO A 1 85 ? 12.515 1.444 -10.844 1.00 71.12 85 PRO A N 1
ATOM 676 C CA . PRO A 1 85 ? 12.956 0.635 -11.985 1.00 71.12 85 PRO A CA 1
ATOM 677 C C . PRO A 1 85 ? 14.043 1.327 -12.819 1.00 71.12 85 PRO A C 1
ATOM 679 O O . PRO A 1 85 ? 14.682 0.705 -13.662 1.00 71.12 85 PRO A O 1
ATOM 682 N N . ASN A 1 86 ? 14.277 2.614 -12.569 1.00 55.59 86 ASN A N 1
ATOM 683 C CA . ASN A 1 86 ? 15.364 3.382 -13.136 1.00 55.59 86 ASN A CA 1
ATOM 684 C C . ASN A 1 86 ? 16.170 3.992 -11.994 1.00 55.59 86 ASN A C 1
ATOM 686 O O . ASN A 1 86 ? 15.911 5.111 -11.559 1.00 55.59 86 ASN A O 1
ATOM 690 N N . SER A 1 87 ? 17.216 3.299 -11.552 1.00 50.81 87 SER A N 1
ATOM 691 C CA . SER A 1 87 ? 18.356 3.973 -10.932 1.00 50.81 87 SER A CA 1
ATOM 692 C C . SER A 1 87 ? 19.089 4.791 -12.002 1.00 50.81 87 SER A C 1
ATOM 694 O O . SER A 1 87 ? 20.259 4.551 -12.293 1.00 50.81 87 SER A O 1
ATOM 696 N N . VAL A 1 88 ? 18.421 5.771 -12.623 1.00 50.00 88 VAL A N 1
ATOM 697 C CA . VAL A 1 88 ? 19.163 6.901 -13.169 1.00 50.00 88 VAL A CA 1
ATOM 698 C C . VAL A 1 88 ? 19.625 7.621 -11.922 1.00 50.00 88 VAL A C 1
ATOM 700 O O . VAL A 1 88 ? 18.864 8.358 -11.301 1.00 50.00 88 VAL A O 1
ATOM 703 N N . GLN A 1 89 ? 20.847 7.294 -11.496 1.00 45.00 89 GLN A N 1
ATOM 704 C CA . GLN A 1 89 ? 21.546 8.016 -10.448 1.00 45.00 89 GLN A CA 1
ATOM 705 C C . GLN A 1 89 ? 21.237 9.502 -10.636 1.00 45.00 89 GLN A C 1
ATOM 707 O O . GLN A 1 89 ? 21.335 9.980 -11.779 1.00 45.00 89 GLN A O 1
ATOM 712 N N . PRO A 1 90 ? 20.862 10.245 -9.581 1.00 43.72 90 PRO A N 1
ATOM 713 C CA . PRO A 1 90 ? 20.872 11.683 -9.704 1.00 43.72 90 PRO A CA 1
ATOM 714 C C . PRO A 1 90 ? 22.283 12.004 -10.176 1.00 43.72 90 PRO A C 1
ATOM 716 O O . PRO A 1 90 ? 23.264 11.642 -9.524 1.00 43.72 90 PRO A O 1
ATOM 719 N N . LYS A 1 91 ? 22.401 12.581 -11.374 1.00 41.31 91 LYS A N 1
ATOM 720 C CA . LYS A 1 91 ? 23.627 13.258 -11.757 1.00 41.31 91 LYS A CA 1
ATOM 721 C C . LYS A 1 91 ? 23.773 14.301 -10.670 1.00 41.31 91 LYS A C 1
ATOM 723 O O . LYS A 1 91 ? 23.057 15.300 -10.699 1.00 41.31 91 LYS A O 1
ATOM 728 N N . THR A 1 92 ? 24.596 14.000 -9.668 1.00 38.94 92 THR A N 1
ATOM 729 C CA . THR A 1 92 ? 25.074 14.961 -8.694 1.00 38.94 92 THR A CA 1
ATOM 730 C C . THR A 1 92 ? 25.387 16.186 -9.518 1.00 38.94 92 THR A C 1
ATOM 732 O O . THR A 1 92 ? 26.186 16.102 -10.457 1.00 38.94 92 THR A O 1
ATOM 735 N N . GLN A 1 93 ? 24.648 17.266 -9.275 1.00 44.66 93 GLN A N 1
ATOM 736 C CA . GLN A 1 93 ? 25.003 18.566 -9.799 1.00 44.66 93 GLN A CA 1
ATOM 737 C C . GLN A 1 93 ? 26.408 18.794 -9.254 1.00 44.66 93 GLN A C 1
ATOM 739 O O . GLN A 1 93 ? 26.578 19.087 -8.076 1.00 44.66 93 GLN A O 1
ATOM 744 N N . GLN A 1 94 ? 27.415 18.475 -10.069 1.00 43.88 94 GLN A N 1
ATOM 745 C CA . GLN A 1 94 ? 28.790 18.805 -9.771 1.00 43.88 94 GLN A CA 1
ATOM 746 C C . GLN A 1 94 ? 28.765 20.319 -9.649 1.00 43.88 94 GLN A C 1
ATOM 748 O O . GLN A 1 94 ? 28.440 21.010 -10.620 1.00 43.88 94 GLN A O 1
ATOM 753 N N . GLU A 1 95 ? 28.999 20.808 -8.432 1.00 52.97 95 GLU A N 1
ATOM 754 C CA . GLU A 1 95 ? 29.313 22.206 -8.180 1.00 52.97 95 GLU A CA 1
ATOM 755 C C . GLU A 1 9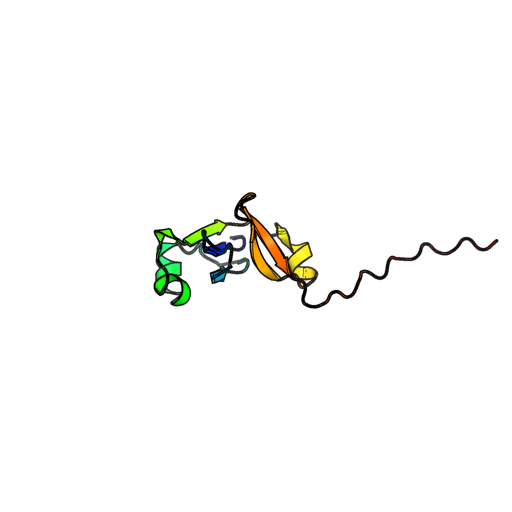5 ? 30.225 22.706 -9.307 1.00 52.97 95 GLU A C 1
ATOM 757 O O . GLU A 1 95 ? 31.141 21.976 -9.713 1.00 52.97 95 GLU A O 1
ATOM 762 N N . PRO A 1 96 ? 29.969 23.897 -9.876 1.00 54.94 96 PRO A N 1
ATOM 763 C CA . PRO A 1 96 ? 30.844 24.423 -10.903 1.00 54.94 96 PRO A CA 1
ATOM 764 C C . PRO A 1 96 ? 32.237 24.523 -10.287 1.00 54.94 96 PRO A C 1
ATOM 766 O O . PRO A 1 96 ? 32.451 25.292 -9.354 1.00 54.94 96 PRO A O 1
ATOM 769 N N . CYS A 1 97 ? 33.149 23.684 -10.783 1.00 43.31 97 CYS A N 1
ATOM 770 C CA . CYS A 1 97 ? 34.539 23.641 -10.357 1.00 43.31 97 CYS A CA 1
ATOM 771 C C . CYS A 1 97 ? 35.065 25.087 -10.298 1.00 43.31 97 CYS A C 1
ATOM 773 O O . CYS A 1 97 ? 34.942 25.790 -11.313 1.00 43.31 97 CYS A O 1
ATOM 775 N N . PRO A 1 98 ? 35.573 25.579 -9.150 1.00 64.81 98 PRO A N 1
ATOM 776 C CA . PRO A 1 98 ? 36.138 26.914 -9.108 1.00 64.81 98 PRO A CA 1
ATOM 777 C C . PRO A 1 98 ? 37.316 26.927 -10.082 1.00 64.81 98 PRO A C 1
ATOM 779 O O . PRO A 1 98 ? 38.239 26.121 -9.972 1.00 64.81 98 PRO A O 1
ATOM 782 N N . ARG A 1 99 ? 37.225 27.787 -11.101 1.00 58.16 99 ARG A N 1
ATOM 783 C CA . ARG A 1 99 ? 38.357 28.086 -11.976 1.00 58.16 99 ARG A CA 1
ATOM 784 C C . ARG A 1 99 ? 39.410 28.773 -11.112 1.00 58.16 99 ARG A C 1
ATOM 786 O O . ARG A 1 99 ? 39.142 29.878 -10.642 1.00 58.16 99 ARG A O 1
ATOM 793 N N . ASP A 1 100 ? 40.532 28.097 -10.901 1.00 64.44 100 ASP A N 1
ATOM 794 C CA . ASP A 1 100 ? 41.787 28.733 -10.485 1.00 64.44 100 ASP A CA 1
ATOM 795 C C . ASP A 1 100 ? 42.395 29.480 -11.685 1.00 64.44 100 ASP A C 1
ATOM 797 O O . ASP A 1 100 ? 42.383 28.900 -12.803 1.00 64.44 100 ASP A O 1
#